Protein AF-A0A6M8UJW0-F1 (afdb_monomer)

pLDDT: mean 89.21, std 10.13, range [40.72, 97.75]

Secondary structure (DSSP, 8-state):
-PPPHHHHHHHHHHHHHHHHHHT--HHHHHHHHHHTT-SS---TTT----EE--EEEEEEEETTEEEEEEEEEE--EE-S--TTS-TT-GGGEEEEEEETTT--EEEEEHHHHHHHHHHHHHHHT--

Nearest PDB structures (foldseek):
  5xip-assembly1_A  TM=4.802E-01  e=4.061E+00  Eimeria tenella
  8je7-assembly1_B  TM=4.897E-01  e=4.899E+00  Anopheles culicifacies
  8je5-assembly1_A  TM=4.989E-01  e=5.551E+00  Anopheles culicifacies
  7y3s-assembly1_A  TM=4.590E-01  e=8.079E+00  Homo sapiens

Foldseek 3Di:
DDDDPVNVVVVVLVVVLVVLQLLAAPVLVLVVCVVVPCVFDADPPPRHRDKDFAKDKDFDDDVPDTPVDIGIGGDWDAAPPCPPDDPSDLQRTWTWIAHPPPRDIDTHRRVVSSVVVVVVVVVVVVD

Sequence (127 aa):
ME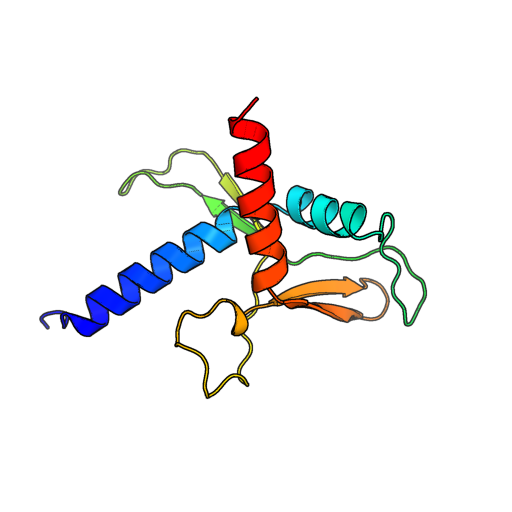ESEIDKRERELMEILWKKFKALSPELFARFLSQKGVPIVSCPICNHIDMAVPQVSEQVYEGNKATGKWITYVNPSKVSSFGFEPLHSLLHYNYRLICKNCGYENRFSAYPVLTWLENNDKENNAE

Solvent-accessible surface area (backbone atoms only — not comparable to full-atom values): 7559 Å² total; per-residue (Å²): 134,85,82,48,76,64,60,54,50,52,49,53,50,50,51,56,50,48,55,58,46,58,68,37,28,62,67,55,50,52,49,53,41,32,77,72,74,40,79,70,65,55,32,94,85,78,64,48,59,61,62,44,66,58,64,46,75,48,76,43,60,63,84,94,41,77,68,84,45,71,50,57,16,44,45,72,42,81,51,93,77,60,87,87,55,63,95,80,42,51,83,37,26,24,36,53,41,30,25,75,83,81,63,54,70,47,76,42,58,35,44,69,54,51,54,49,50,60,50,51,56,52,56,69,71,73,113

Radius of gyration: 17.09 Å; Cα contacts (8 Å, |Δi|>4): 163; chains: 1; bounding box: 48×42×34 Å

Structure (mmCIF, N/CA/C/O backbone):
data_AF-A0A6M8UJW0-F1
#
_entry.id   AF-A0A6M8UJW0-F1
#
loop_
_atom_site.group_PDB
_atom_site.id
_atom_site.type_symbol
_atom_site.label_atom_id
_atom_site.label_alt_id
_atom_site.label_comp_id
_atom_site.label_asym_id
_atom_site.label_entity_id
_atom_site.label_seq_id
_atom_site.pdbx_PDB_ins_code
_atom_site.Cartn_x
_atom_site.Cartn_y
_atom_site.Cartn_z
_atom_site.occupancy
_atom_site.B_iso_or_equiv
_atom_site.auth_seq_id
_atom_site.auth_comp_id
_atom_site.auth_asym_id
_atom_site.auth_atom_id
_atom_site.pdbx_PDB_model_num
ATOM 1 N N . MET A 1 1 ? 29.569 15.485 7.445 1.00 57.19 1 MET A N 1
ATOM 2 C CA . MET A 1 1 ? 29.342 14.901 6.110 1.00 57.19 1 MET A CA 1
ATOM 3 C C . MET A 1 1 ? 28.224 15.696 5.484 1.00 57.19 1 MET A C 1
ATOM 5 O O . MET A 1 1 ? 27.142 15.717 6.052 1.00 57.19 1 MET A O 1
ATOM 9 N N . GLU A 1 2 ? 28.535 16.433 4.428 1.00 73.62 2 GLU A N 1
ATOM 10 C CA . GLU A 1 2 ? 27.554 17.192 3.651 1.00 73.62 2 GLU A CA 1
ATOM 11 C C . GLU A 1 2 ? 26.763 16.188 2.798 1.00 73.62 2 GLU A C 1
ATOM 13 O O . GLU A 1 2 ? 27.364 15.297 2.196 1.00 73.62 2 GLU A O 1
ATOM 18 N N . GLU A 1 3 ? 25.432 16.247 2.844 1.00 76.19 3 GLU A N 1
ATOM 19 C CA . GLU A 1 3 ? 24.564 15.391 2.026 1.00 76.19 3 GLU A CA 1
ATOM 20 C C . GLU A 1 3 ? 24.722 15.793 0.557 1.00 76.19 3 GLU A C 1
ATOM 22 O O . GLU A 1 3 ? 24.717 16.985 0.245 1.00 76.19 3 GLU A O 1
ATOM 27 N N . SER A 1 4 ? 24.895 14.824 -0.348 1.00 89.94 4 SER A N 1
ATOM 28 C CA . SER A 1 4 ? 25.017 15.153 -1.767 1.00 89.94 4 SER A CA 1
ATOM 29 C C . SER A 1 4 ? 23.659 15.580 -2.338 1.00 89.94 4 SER A C 1
ATOM 31 O O . SER A 1 4 ? 22.606 15.119 -1.897 1.00 89.94 4 SER A O 1
ATOM 33 N N . GLU A 1 5 ? 23.659 16.430 -3.367 1.00 88.94 5 GLU A N 1
ATOM 34 C CA . GLU A 1 5 ? 22.422 16.825 -4.064 1.00 88.94 5 GLU A CA 1
ATOM 35 C C . GLU A 1 5 ? 21.656 15.616 -4.644 1.00 88.94 5 GLU A C 1
ATOM 37 O O . GLU A 1 5 ? 20.433 15.655 -4.778 1.00 88.94 5 GLU A O 1
ATOM 42 N N . ILE A 1 6 ? 22.362 14.520 -4.950 1.00 86.38 6 ILE A N 1
ATOM 43 C CA . ILE A 1 6 ? 21.764 13.261 -5.412 1.00 86.38 6 ILE A CA 1
ATOM 44 C C . ILE A 1 6 ? 20.987 12.595 -4.271 1.00 86.38 6 ILE A C 1
ATOM 46 O O . ILE A 1 6 ? 19.810 12.284 -4.450 1.00 86.38 6 ILE A O 1
ATOM 50 N N . ASP A 1 7 ? 21.600 12.453 -3.092 1.00 88.00 7 ASP A N 1
ATOM 51 C CA . ASP A 1 7 ? 20.960 11.832 -1.920 1.00 88.00 7 ASP A CA 1
ATOM 52 C C . ASP A 1 7 ? 19.699 12.603 -1.503 1.00 88.00 7 ASP A C 1
ATOM 54 O O . ASP A 1 7 ? 18.643 12.019 -1.234 1.00 88.00 7 ASP A O 1
ATOM 58 N N . LYS A 1 8 ? 19.783 13.938 -1.531 1.00 90.06 8 LYS A N 1
ATOM 59 C CA . LYS A 1 8 ? 18.647 14.818 -1.252 1.00 90.06 8 LYS A CA 1
ATOM 60 C C . LYS A 1 8 ? 17.510 14.593 -2.249 1.00 90.06 8 LYS A C 1
ATOM 62 O O . LYS A 1 8 ? 16.348 14.474 -1.852 1.00 90.0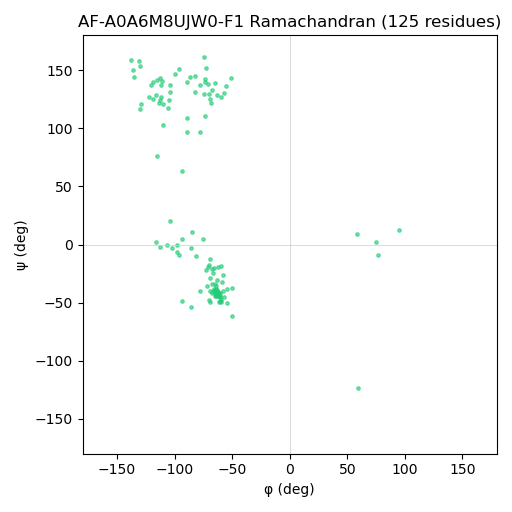6 8 LYS A O 1
ATOM 67 N N . ARG A 1 9 ? 17.831 14.486 -3.542 1.00 89.25 9 ARG A N 1
ATOM 68 C CA . ARG A 1 9 ? 16.835 14.247 -4.591 1.00 89.25 9 ARG A CA 1
ATOM 69 C C . ARG A 1 9 ? 16.162 12.880 -4.457 1.00 89.25 9 ARG A C 1
ATOM 71 O O . ARG A 1 9 ? 14.946 12.784 -4.629 1.00 89.25 9 ARG A O 1
ATOM 78 N N . GLU A 1 10 ? 16.920 11.831 -4.152 1.00 89.50 10 GLU A N 1
A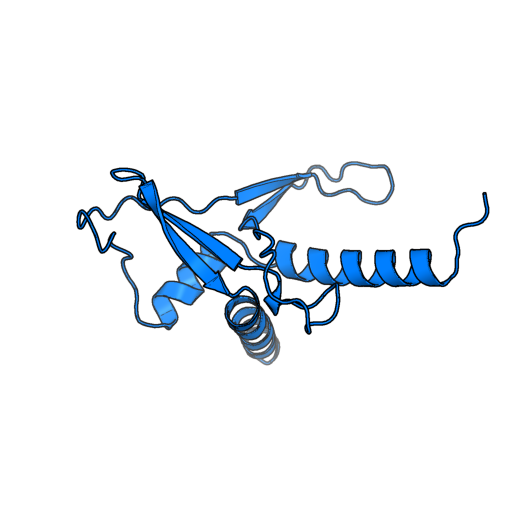TOM 79 C CA . GLU A 1 10 ? 16.375 10.486 -3.926 1.00 89.50 10 GLU A CA 1
ATOM 80 C C . GLU A 1 10 ? 15.433 10.456 -2.717 1.00 89.50 10 GLU A C 1
ATOM 82 O O . GLU A 1 10 ? 14.347 9.871 -2.783 1.00 89.50 10 GLU A O 1
ATOM 87 N N . ARG A 1 11 ? 15.793 11.156 -1.636 1.00 89.12 11 ARG A N 1
ATOM 88 C CA . ARG A 1 11 ? 14.941 11.308 -0.452 1.00 89.12 11 ARG A CA 1
ATOM 89 C C . ARG A 1 11 ? 13.611 11.979 -0.794 1.00 89.12 11 ARG A C 1
ATOM 91 O O . ARG A 1 11 ? 12.561 11.436 -0.452 1.00 89.12 11 ARG A O 1
ATOM 98 N N . GLU A 1 12 ? 13.638 13.100 -1.515 1.00 91.81 12 GLU A N 1
ATOM 99 C CA . GLU A 1 12 ? 12.425 13.801 -1.961 1.00 91.81 12 GLU A CA 1
ATOM 100 C C . GLU A 1 12 ? 11.511 12.894 -2.802 1.00 91.81 12 GLU A C 1
ATOM 102 O O . GLU A 1 12 ? 10.296 12.848 -2.591 1.00 91.81 12 GLU A O 1
ATOM 107 N N . LEU A 1 13 ? 12.085 12.138 -3.745 1.00 91.44 13 LEU A N 1
ATOM 108 C CA . LEU A 1 13 ? 11.330 11.200 -4.580 1.00 91.44 13 LEU A CA 1
ATOM 109 C C . LEU A 1 13 ? 10.712 10.072 -3.749 1.00 91.44 13 LEU A C 1
ATOM 111 O O . LEU A 1 13 ? 9.551 9.711 -3.965 1.00 91.44 13 LEU A O 1
ATOM 115 N N . MET A 1 14 ? 11.455 9.545 -2.776 1.00 90.69 14 MET A N 1
ATOM 116 C CA . MET A 1 14 ? 10.963 8.514 -1.869 1.00 90.69 14 MET A CA 1
ATOM 117 C C . MET A 1 14 ? 9.834 9.033 -0.968 1.00 90.69 14 MET A C 1
ATOM 119 O O . MET A 1 14 ? 8.856 8.320 -0.734 1.00 90.69 14 MET A O 1
ATOM 123 N N . GLU A 1 15 ? 9.920 10.275 -0.493 1.00 92.00 15 GLU A N 1
ATOM 124 C CA . GLU A 1 15 ? 8.855 10.916 0.283 1.00 92.00 15 GLU A CA 1
ATOM 125 C C . GLU A 1 15 ? 7.580 11.108 -0.545 1.00 92.00 15 GLU A C 1
ATOM 127 O O . GLU A 1 15 ? 6.483 10.810 -0.067 1.00 92.00 15 GLU A O 1
ATOM 132 N N . ILE A 1 16 ? 7.707 11.563 -1.797 1.00 93.25 16 ILE A N 1
ATOM 133 C CA . ILE A 1 16 ? 6.575 11.692 -2.727 1.00 93.25 16 ILE A CA 1
ATOM 134 C C . ILE A 1 16 ? 5.925 10.326 -2.967 1.00 93.25 16 ILE A C 1
ATOM 136 O O . ILE A 1 16 ? 4.700 10.203 -2.909 1.00 93.25 16 ILE A O 1
ATOM 140 N N . LEU A 1 17 ? 6.735 9.292 -3.194 1.00 93.56 17 LEU A N 1
ATOM 141 C CA . LEU A 1 17 ? 6.265 7.925 -3.387 1.00 93.56 17 LEU A CA 1
ATOM 142 C C . LEU A 1 17 ? 5.495 7.411 -2.158 1.00 93.56 17 LEU A C 1
ATOM 144 O O . LEU A 1 17 ? 4.380 6.905 -2.291 1.00 93.56 17 LEU A O 1
ATOM 148 N N . TRP A 1 18 ? 6.041 7.594 -0.954 1.00 93.19 18 TRP A N 1
ATOM 149 C CA . TRP A 1 18 ? 5.373 7.183 0.283 1.00 93.19 18 TRP A CA 1
ATOM 150 C C . TRP A 1 18 ? 4.086 7.954 0.561 1.00 93.19 18 TRP A C 1
ATOM 152 O O . TRP A 1 18 ? 3.134 7.361 1.068 1.00 93.19 18 TRP A O 1
ATOM 162 N N . LYS A 1 19 ? 4.010 9.240 0.199 1.00 93.81 19 LYS A N 1
ATOM 163 C CA . LYS A 1 19 ? 2.753 10.002 0.276 1.00 93.81 19 LYS A CA 1
ATOM 164 C C . LYS A 1 19 ? 1.653 9.349 -0.562 1.00 93.81 19 LYS A C 1
ATOM 166 O O . LYS A 1 19 ? 0.528 9.248 -0.081 1.00 93.81 19 LYS A O 1
ATOM 171 N N . LYS A 1 20 ? 1.977 8.836 -1.758 1.00 94.81 20 LYS A N 1
ATOM 172 C CA . LYS A 1 20 ? 1.011 8.095 -2.588 1.00 94.81 20 LYS A CA 1
ATOM 173 C C . LYS A 1 20 ? 0.548 6.803 -1.918 1.00 94.81 20 LYS A C 1
ATOM 175 O O . LYS A 1 20 ? -0.646 6.536 -1.883 1.00 94.81 20 LYS A O 1
ATOM 180 N N . PHE A 1 21 ? 1.462 6.023 -1.338 1.00 96.19 21 PHE A N 1
ATOM 181 C CA . PHE A 1 21 ? 1.087 4.790 -0.635 1.00 96.19 21 PHE A CA 1
ATOM 182 C C . PHE A 1 21 ? 0.176 5.043 0.569 1.00 96.19 21 PHE A C 1
ATOM 184 O O . PHE A 1 21 ? -0.796 4.315 0.756 1.00 96.19 21 PHE A O 1
ATOM 191 N N . LYS A 1 22 ? 0.453 6.098 1.343 1.00 95.81 22 LYS A N 1
ATOM 192 C CA . LYS A 1 22 ? -0.334 6.476 2.526 1.00 95.81 22 LYS A CA 1
ATOM 193 C C . LYS A 1 22 ? -1.764 6.916 2.203 1.00 95.81 22 LYS A C 1
ATOM 195 O O . LYS A 1 22 ? -2.608 6.881 3.091 1.00 95.81 22 LYS A O 1
ATOM 200 N N . ALA A 1 23 ? -2.043 7.306 0.958 1.00 95.25 23 ALA A N 1
ATOM 201 C CA . ALA A 1 23 ? -3.390 7.663 0.522 1.00 95.25 23 ALA A CA 1
ATOM 202 C C . ALA A 1 23 ? -4.318 6.441 0.378 1.00 95.25 23 ALA A C 1
ATOM 204 O O . ALA A 1 23 ? -5.536 6.587 0.431 1.00 95.25 23 ALA A O 1
ATOM 205 N N . LEU A 1 24 ? -3.770 5.230 0.215 1.00 97.19 24 LEU A N 1
ATOM 206 C CA . LEU A 1 24 ? -4.570 4.024 0.018 1.00 97.19 24 LEU A CA 1
ATOM 207 C C . LEU A 1 24 ? -4.926 3.355 1.354 1.00 97.19 24 LEU A C 1
ATOM 209 O O . LEU A 1 24 ? -4.155 2.552 1.887 1.00 97.19 24 LEU A O 1
ATOM 213 N N . SER A 1 25 ? -6.125 3.633 1.865 1.00 96.25 25 SER A N 1
ATOM 214 C CA . SER A 1 25 ? -6.682 2.923 3.021 1.00 96.25 25 SER A CA 1
ATOM 215 C C . SER A 1 25 ? -7.155 1.499 2.659 1.00 96.25 25 SER A C 1
ATOM 217 O O . SER A 1 25 ? -7.400 1.208 1.480 1.00 96.25 25 SER A O 1
ATOM 219 N N . PRO A 1 26 ? -7.324 0.594 3.644 1.00 95.00 26 PRO A N 1
ATOM 220 C CA . PRO A 1 26 ? -7.917 -0.725 3.412 1.00 95.00 26 PRO A CA 1
ATOM 221 C C . PRO A 1 26 ? -9.299 -0.668 2.740 1.00 95.00 26 PRO A C 1
ATOM 223 O O . PRO A 1 26 ? -9.592 -1.472 1.855 1.00 95.00 26 PRO A O 1
ATOM 226 N N . GLU A 1 27 ? -10.130 0.310 3.104 1.00 94.00 27 GLU A N 1
ATOM 227 C CA . GLU A 1 27 ? -11.472 0.511 2.547 1.00 94.00 27 GLU A CA 1
ATOM 228 C C . GLU A 1 27 ? -11.409 0.935 1.076 1.00 94.00 27 GLU A C 1
ATOM 230 O O . GLU A 1 27 ? -12.160 0.420 0.245 1.00 94.00 27 GLU A O 1
ATOM 235 N N . LEU A 1 28 ? -10.482 1.834 0.731 1.00 95.62 28 LEU A N 1
ATOM 236 C CA . LEU A 1 28 ? -10.250 2.245 -0.654 1.00 95.62 28 LEU A CA 1
ATOM 237 C C . LEU A 1 28 ? -9.732 1.082 -1.500 1.00 95.62 28 LEU A C 1
ATOM 239 O O . LEU A 1 28 ? -10.167 0.905 -2.639 1.00 95.62 28 LEU A O 1
ATOM 243 N N . PHE A 1 29 ? -8.863 0.242 -0.939 1.00 95.31 29 PHE A N 1
ATOM 244 C CA . PHE A 1 29 ? -8.399 -0.956 -1.627 1.00 95.31 29 PHE A CA 1
ATOM 245 C C . PHE A 1 29 ? -9.524 -1.982 -1.833 1.00 95.31 29 PHE A C 1
ATOM 247 O O . PHE A 1 29 ? -9.654 -2.540 -2.922 1.00 95.31 29 PHE A O 1
ATOM 254 N N . ALA A 1 30 ? -10.404 -2.178 -0.848 1.00 92.25 30 ALA A N 1
ATOM 255 C CA . ALA A 1 30 ? -11.599 -3.006 -1.015 1.00 92.25 30 ALA A CA 1
ATOM 256 C C . ALA A 1 30 ? -12.548 -2.442 -2.093 1.00 92.25 30 ALA A C 1
ATOM 258 O O . ALA A 1 30 ? -13.060 -3.195 -2.928 1.00 92.25 30 ALA A O 1
ATOM 259 N N . ARG A 1 31 ? -12.735 -1.114 -2.136 1.00 93.50 31 ARG A N 1
ATOM 260 C CA . ARG A 1 31 ? -13.527 -0.435 -3.176 1.00 93.50 31 ARG A CA 1
ATOM 261 C C . ARG A 1 31 ? -12.933 -0.642 -4.569 1.00 93.50 31 ARG A C 1
ATOM 263 O O . ARG A 1 31 ? -13.691 -0.931 -5.495 1.00 93.50 31 ARG A O 1
ATOM 270 N N . PHE A 1 32 ? -11.610 -0.551 -4.712 1.00 94.25 32 PHE A N 1
ATOM 271 C CA . PHE A 1 32 ? -10.916 -0.860 -5.964 1.00 94.25 32 PHE A CA 1
ATOM 272 C C . PHE A 1 32 ? -11.259 -2.272 -6.460 1.00 94.25 32 PHE A C 1
ATOM 274 O O . PHE A 1 32 ? -11.667 -2.438 -7.610 1.00 94.25 32 PHE A O 1
ATOM 281 N N . LEU A 1 33 ? -11.149 -3.282 -5.589 1.00 92.38 33 LEU A N 1
ATOM 282 C CA . LEU A 1 33 ? -11.432 -4.680 -5.941 1.00 92.38 33 LEU A CA 1
ATOM 283 C C . LEU A 1 33 ? -12.895 -4.877 -6.363 1.00 92.38 33 LEU A C 1
ATOM 285 O O . LEU A 1 33 ? -13.165 -5.491 -7.397 1.00 92.38 33 LEU A O 1
ATOM 289 N N . SER A 1 34 ? -13.824 -4.279 -5.615 1.00 90.75 34 SER A N 1
ATOM 290 C CA . SER A 1 34 ? -15.256 -4.335 -5.912 1.00 90.75 34 SER A CA 1
ATOM 291 C C . SER A 1 34 ? -15.588 -3.720 -7.279 1.00 90.75 34 SER A C 1
ATOM 293 O O . SER A 1 34 ? -16.218 -4.370 -8.115 1.00 90.75 34 SER A O 1
ATOM 295 N N . GLN A 1 35 ? -15.082 -2.515 -7.573 1.00 90.75 35 GLN A N 1
ATOM 296 C CA . GLN A 1 35 ? -15.317 -1.838 -8.857 1.00 90.75 35 GLN A CA 1
ATOM 297 C C . GLN A 1 35 ? -14.666 -2.545 -10.055 1.00 90.75 35 GLN A C 1
ATOM 299 O O . GLN A 1 35 ? -15.122 -2.385 -11.186 1.00 90.75 35 GLN A O 1
ATOM 304 N N . LYS A 1 36 ? -13.610 -3.336 -9.833 1.00 86.50 36 LYS A N 1
ATOM 305 C CA . LYS A 1 36 ? -12.984 -4.172 -10.871 1.00 86.50 36 LYS A CA 1
ATOM 306 C C . LYS A 1 36 ? -13.662 -5.534 -11.052 1.00 86.50 36 LYS A C 1
ATOM 308 O O . LYS A 1 36 ? -13.146 -6.366 -11.792 1.00 86.50 36 LYS A O 1
ATOM 313 N N . GLY A 1 37 ? -14.831 -5.738 -10.441 1.00 82.19 37 GLY A N 1
ATOM 314 C CA . GLY A 1 37 ? -15.676 -6.912 -10.655 1.00 82.19 37 GLY A CA 1
ATOM 315 C C . GLY A 1 37 ? -15.468 -8.036 -9.643 1.00 82.19 37 GLY A C 1
ATOM 316 O O . GLY A 1 37 ? -15.976 -9.133 -9.862 1.00 82.19 37 GLY A O 1
ATOM 317 N N . VAL A 1 38 ? -14.757 -7.787 -8.537 1.00 80.38 38 VAL A N 1
ATOM 318 C CA . VAL A 1 38 ? -14.545 -8.767 -7.460 1.00 80.38 38 VAL A CA 1
ATOM 319 C C . VAL A 1 38 ? -15.211 -8.265 -6.169 1.00 80.38 38 VAL A C 1
ATOM 321 O O . VAL A 1 38 ? -14.528 -7.763 -5.276 1.00 80.38 38 VAL A O 1
ATOM 324 N N . PRO A 1 39 ? -16.551 -8.359 -6.049 1.00 71.06 39 PRO A N 1
ATOM 325 C CA . PRO A 1 39 ? -17.279 -7.853 -4.881 1.00 71.06 39 PRO A CA 1
ATOM 326 C C . PRO A 1 39 ? -17.004 -8.670 -3.611 1.00 71.06 39 PRO A C 1
ATOM 328 O O . PRO A 1 39 ? -17.052 -8.132 -2.508 1.00 71.06 39 PRO A O 1
ATOM 331 N N . ILE A 1 40 ? -16.698 -9.962 -3.762 1.00 79.12 40 ILE A N 1
ATOM 332 C CA . ILE A 1 40 ? -16.249 -10.852 -2.689 1.00 79.12 40 ILE A CA 1
ATOM 333 C C . ILE A 1 40 ? -14.979 -11.526 -3.182 1.00 79.12 40 ILE A C 1
ATOM 335 O O . ILE A 1 40 ? -14.997 -12.212 -4.205 1.00 79.12 40 ILE A O 1
ATOM 339 N N . VAL A 1 41 ? -13.878 -11.345 -2.457 1.00 83.75 41 VAL A N 1
ATOM 340 C CA . VAL A 1 41 ? -12.629 -12.019 -2.798 1.00 83.75 41 VAL A CA 1
ATOM 341 C C . VAL A 1 41 ? -12.582 -13.367 -2.091 1.00 83.75 41 VAL A C 1
ATOM 343 O O . VAL A 1 41 ? -12.423 -13.426 -0.874 1.00 83.75 41 VAL A O 1
ATOM 346 N N . SER A 1 42 ? -12.713 -14.454 -2.848 1.00 90.81 42 SER A N 1
ATOM 347 C CA . SER A 1 42 ? -12.449 -15.806 -2.359 1.00 90.81 42 SER A CA 1
ATOM 348 C C . SER A 1 42 ? -11.034 -16.251 -2.724 1.00 90.81 42 SER A C 1
ATOM 350 O O . SER A 1 42 ? -10.443 -15.832 -3.722 1.00 90.81 42 SER A O 1
ATOM 352 N N . CYS A 1 43 ? -10.461 -17.118 -1.895 1.00 92.81 43 CYS A N 1
ATOM 353 C CA . CYS A 1 43 ? -9.191 -17.755 -2.190 1.00 92.81 43 CYS A CA 1
ATOM 354 C C . CYS A 1 43 ? -9.358 -18.751 -3.352 1.00 92.81 43 CYS A C 1
ATOM 356 O O . CYS A 1 43 ? -10.130 -19.697 -3.210 1.00 92.81 43 CYS A O 1
ATOM 358 N N . PRO A 1 44 ? -8.585 -18.652 -4.447 1.00 92.06 44 PRO A N 1
ATOM 359 C CA . PRO A 1 44 ? -8.706 -19.580 -5.574 1.00 92.06 44 PRO A CA 1
ATOM 360 C C . PRO A 1 44 ? -8.226 -21.006 -5.254 1.00 92.06 44 PRO A C 1
ATOM 362 O O . PRO A 1 44 ? -8.478 -21.917 -6.032 1.00 92.06 44 PRO A O 1
ATOM 365 N N . ILE A 1 45 ? -7.530 -21.212 -4.127 1.00 95.94 45 ILE A N 1
ATOM 366 C CA . ILE A 1 45 ? -6.977 -22.516 -3.729 1.00 95.94 45 ILE A CA 1
ATOM 367 C C . ILE A 1 45 ? -7.927 -23.291 -2.812 1.00 95.94 45 ILE A C 1
ATOM 369 O O . ILE A 1 45 ? -8.169 -24.471 -3.033 1.00 95.94 45 ILE A O 1
ATOM 373 N N . CYS A 1 46 ? -8.456 -22.647 -1.768 1.00 95.88 46 CYS A N 1
ATOM 374 C CA . CYS A 1 46 ? -9.303 -23.307 -0.762 1.00 95.88 46 CYS A CA 1
ATOM 375 C C . CYS A 1 46 ? -10.745 -22.781 -0.722 1.00 95.88 46 CYS A C 1
ATOM 377 O O . CYS A 1 46 ? -11.522 -23.190 0.136 1.00 95.88 46 CYS A O 1
ATOM 379 N N . ASN A 1 47 ? -11.088 -21.845 -1.612 1.00 93.19 47 ASN A N 1
ATOM 380 C CA . ASN A 1 47 ? -12.392 -21.188 -1.726 1.00 93.19 47 ASN A CA 1
ATOM 381 C C . ASN A 1 47 ? -12.868 -20.434 -0.469 1.00 93.19 47 ASN A C 1
ATOM 383 O O . ASN A 1 47 ? -14.008 -19.980 -0.403 1.00 93.19 47 ASN A O 1
ATOM 387 N N . HIS A 1 48 ? -11.999 -20.272 0.532 1.00 94.19 48 HIS A N 1
ATOM 388 C CA . HIS A 1 48 ? -12.313 -19.521 1.738 1.00 94.19 48 HIS A CA 1
ATOM 389 C C . HIS A 1 48 ? -12.332 -18.015 1.457 1.00 94.19 48 HIS A C 1
ATOM 391 O O . HIS A 1 48 ? -11.507 -17.518 0.691 1.00 94.19 48 HIS A O 1
ATOM 397 N N . ILE A 1 49 ? -13.261 -17.294 2.083 1.00 92.00 49 ILE A N 1
ATOM 398 C CA . ILE A 1 49 ? -13.473 -15.853 1.860 1.00 92.00 49 ILE A CA 1
ATOM 399 C C . ILE A 1 49 ? -12.761 -14.966 2.887 1.00 92.00 49 ILE A C 1
ATOM 401 O O . ILE A 1 49 ? -12.730 -13.750 2.727 1.00 92.00 49 ILE A O 1
ATOM 405 N N . ASP A 1 50 ? -12.191 -15.551 3.946 1.00 93.12 50 ASP A N 1
ATOM 406 C CA . ASP A 1 50 ? -11.441 -14.785 4.942 1.00 93.12 50 ASP A CA 1
ATOM 407 C C . ASP A 1 50 ? -10.041 -14.445 4.410 1.00 93.12 50 ASP A C 1
ATOM 409 O O . ASP A 1 50 ? -9.099 -15.252 4.442 1.00 93.12 50 ASP A O 1
ATOM 413 N N . MET A 1 51 ? -9.940 -13.230 3.876 1.00 92.94 51 MET A N 1
ATOM 414 C CA . MET A 1 51 ? -8.735 -12.666 3.287 1.00 92.94 51 MET A CA 1
ATOM 415 C C . MET A 1 51 ? -8.221 -11.512 4.158 1.00 92.94 51 MET A C 1
ATOM 417 O O . MET A 1 51 ? -8.981 -10.668 4.625 1.00 92.94 51 MET A O 1
ATOM 421 N N . ALA A 1 52 ? -6.911 -11.461 4.370 1.00 94.25 52 ALA A N 1
ATOM 422 C CA . ALA A 1 52 ? -6.220 -10.408 5.098 1.00 94.25 52 ALA A CA 1
ATOM 423 C C . ALA A 1 52 ? -5.489 -9.468 4.137 1.00 94.25 52 ALA A C 1
ATOM 425 O O . ALA A 1 52 ? -4.788 -9.913 3.227 1.00 94.25 52 ALA A O 1
ATOM 426 N N . VAL A 1 53 ? -5.590 -8.169 4.402 1.00 95.56 53 VAL A N 1
ATOM 427 C CA . VAL A 1 53 ? -4.781 -7.130 3.761 1.00 95.56 53 VAL A CA 1
ATOM 428 C C . VAL A 1 53 ? -3.744 -6.658 4.782 1.00 95.56 53 VAL A C 1
ATOM 430 O O . VAL A 1 53 ? -4.131 -6.152 5.836 1.00 95.56 53 VAL A O 1
ATOM 433 N N . PRO A 1 54 ? -2.432 -6.822 4.531 1.00 96.69 54 PRO A N 1
ATOM 434 C CA . PRO A 1 54 ? -1.412 -6.236 5.389 1.00 96.69 54 PRO A CA 1
ATOM 435 C C . PRO A 1 54 ? -1.557 -4.714 5.425 1.00 96.69 54 PRO A C 1
ATOM 437 O O . PRO A 1 54 ? -1.558 -4.062 4.381 1.00 96.69 54 PRO A O 1
ATOM 440 N N . GLN A 1 55 ? -1.647 -4.148 6.623 1.00 96.44 55 GLN A N 1
ATOM 441 C CA . GLN A 1 55 ? -1.836 -2.716 6.842 1.00 96.44 55 GLN A CA 1
ATOM 442 C C . GLN A 1 55 ? -0.819 -2.183 7.851 1.00 96.44 55 GLN A C 1
ATOM 444 O O . GLN A 1 55 ? -0.324 -2.931 8.697 1.00 96.44 55 GLN A O 1
ATOM 449 N N . VAL A 1 56 ? -0.503 -0.896 7.746 1.00 96.69 56 VAL A N 1
ATOM 450 C CA . VAL A 1 56 ? 0.355 -0.163 8.683 1.00 96.69 56 VAL A CA 1
ATOM 451 C C . VAL A 1 56 ? -0.456 0.983 9.260 1.00 96.69 56 VAL A C 1
ATOM 453 O O . VAL A 1 56 ? -1.159 1.668 8.519 1.00 96.69 56 VAL A O 1
ATOM 456 N N . SER A 1 57 ? -0.334 1.194 10.569 1.00 96.00 57 SER A N 1
ATOM 457 C CA . SER A 1 57 ? -0.886 2.360 11.253 1.00 96.00 57 SER A CA 1
ATOM 458 C C . SER A 1 57 ? 0.251 3.186 11.840 1.00 96.00 57 SER A C 1
ATOM 460 O O . SER A 1 57 ? 1.100 2.654 12.554 1.00 96.00 57 SER A O 1
ATOM 462 N N . GLU A 1 58 ? 0.264 4.483 11.557 1.00 94.44 58 GLU A N 1
ATOM 463 C CA . GLU A 1 58 ? 1.276 5.409 12.069 1.00 94.44 58 GLU A CA 1
ATOM 464 C C . GLU A 1 58 ? 0.640 6.712 12.562 1.00 94.44 58 GLU A C 1
ATOM 466 O O . GLU A 1 58 ? -0.412 7.146 12.079 1.00 94.44 58 GLU A O 1
ATOM 471 N N . GLN A 1 59 ? 1.280 7.326 13.556 1.00 94.25 59 GLN A N 1
ATOM 472 C CA . GLN A 1 59 ? 0.854 8.605 14.104 1.00 94.25 59 GLN A CA 1
ATOM 473 C C . GLN A 1 59 ? 1.281 9.743 13.170 1.00 94.25 59 GLN A C 1
ATOM 475 O O . GLN A 1 59 ? 2.406 9.767 12.675 1.00 94.25 59 GLN A O 1
ATOM 480 N N . VAL A 1 60 ? 0.387 10.704 12.946 1.00 91.81 60 VAL A N 1
ATOM 481 C CA . VAL A 1 60 ? 0.679 11.891 12.138 1.00 91.81 60 VAL A CA 1
ATOM 482 C C . VAL A 1 60 ? 1.396 12.929 12.998 1.00 91.81 60 VAL A C 1
ATOM 484 O O . VAL A 1 60 ? 0.925 13.272 14.089 1.00 91.81 60 VAL A O 1
ATOM 487 N N . TYR A 1 61 ? 2.500 13.462 12.479 1.00 90.38 61 TYR A N 1
ATOM 488 C CA . TYR A 1 61 ? 3.311 14.490 13.126 1.00 90.38 61 TYR A CA 1
ATOM 489 C C . TYR A 1 61 ? 3.299 15.794 12.324 1.00 90.38 61 TYR A C 1
ATOM 491 O O . TYR A 1 61 ? 3.374 15.780 11.097 1.00 90.38 61 TYR A O 1
ATOM 499 N N . GLU A 1 62 ? 3.253 16.919 13.033 1.00 88.31 62 GLU A N 1
ATOM 500 C CA . GLU A 1 62 ? 3.521 18.256 12.499 1.00 88.31 62 GLU A CA 1
ATOM 501 C C . GLU A 1 62 ? 4.846 18.742 13.097 1.00 88.31 62 GLU A C 1
ATOM 503 O O . GLU A 1 62 ? 4.936 19.084 14.282 1.00 88.31 62 GLU A O 1
ATOM 508 N N . GLY A 1 63 ? 5.916 18.681 12.300 1.00 87.56 63 GLY A N 1
ATOM 509 C CA . GLY A 1 63 ? 7.279 18.802 12.820 1.00 87.56 63 GLY A CA 1
ATOM 510 C C . GLY A 1 63 ? 7.565 17.697 13.841 1.00 87.56 63 GLY A C 1
ATOM 511 O O . GLY A 1 63 ? 7.386 16.520 13.550 1.00 87.56 63 GLY A O 1
ATOM 512 N N . ASN A 1 64 ? 7.957 18.076 15.059 1.00 90.81 64 ASN A N 1
ATOM 513 C CA . ASN A 1 64 ? 8.252 17.128 16.143 1.00 90.81 64 ASN A CA 1
ATOM 514 C C . ASN A 1 64 ? 7.052 16.842 17.064 1.00 90.81 64 ASN A C 1
ATOM 516 O O . ASN A 1 64 ? 7.205 16.162 18.079 1.00 90.81 64 ASN A O 1
ATOM 520 N N . LYS A 1 65 ? 5.863 17.379 16.763 1.00 92.81 65 LYS A N 1
ATOM 521 C CA . LYS A 1 65 ? 4.688 17.246 17.629 1.00 92.81 65 LYS A CA 1
ATOM 522 C C . LYS A 1 65 ? 3.700 16.237 17.054 1.00 92.81 65 LYS A C 1
ATOM 524 O O . LYS A 1 65 ? 3.227 16.386 15.931 1.00 92.81 65 LYS A O 1
ATOM 529 N N . ALA A 1 66 ? 3.355 15.235 17.858 1.00 91.94 66 ALA A N 1
ATOM 530 C CA . ALA A 1 66 ? 2.271 14.315 17.547 1.00 91.94 66 ALA A CA 1
ATOM 531 C C . ALA A 1 66 ? 0.935 15.070 17.485 1.00 91.94 66 ALA A C 1
ATOM 533 O O . ALA A 1 66 ? 0.567 15.778 18.424 1.00 91.94 66 ALA A O 1
ATOM 534 N N . THR A 1 67 ? 0.188 14.886 16.400 1.00 93.69 67 THR A N 1
ATOM 535 C CA . THR A 1 67 ? -1.131 15.518 16.214 1.00 93.69 67 THR A CA 1
ATOM 536 C C . THR A 1 67 ? -2.257 14.775 16.941 1.00 93.69 67 THR A C 1
ATOM 538 O O . THR A 1 67 ? -3.387 15.253 16.988 1.00 93.69 67 THR A O 1
ATOM 541 N N . GLY A 1 68 ? -1.979 13.575 17.464 1.00 92.56 68 GLY A N 1
ATOM 542 C CA . GLY A 1 68 ? -2.986 12.657 18.006 1.00 92.56 68 GLY A CA 1
ATOM 543 C C . GLY A 1 68 ? -3.791 11.908 16.937 1.00 92.56 68 GLY A C 1
ATOM 544 O O . GLY A 1 68 ? -4.499 10.960 17.269 1.00 92.56 68 GLY A O 1
ATOM 545 N N . LYS A 1 69 ? -3.654 12.275 15.656 1.00 93.75 69 LYS A N 1
ATOM 546 C CA . LYS A 1 69 ? -4.275 11.569 14.532 1.00 93.75 69 LYS A CA 1
ATOM 547 C C . LYS A 1 69 ? -3.434 10.360 14.133 1.00 93.75 69 LYS A C 1
ATOM 549 O O . LYS A 1 69 ? -2.205 10.407 14.171 1.00 93.75 69 LYS A O 1
ATOM 554 N N . TRP A 1 70 ? -4.116 9.305 13.709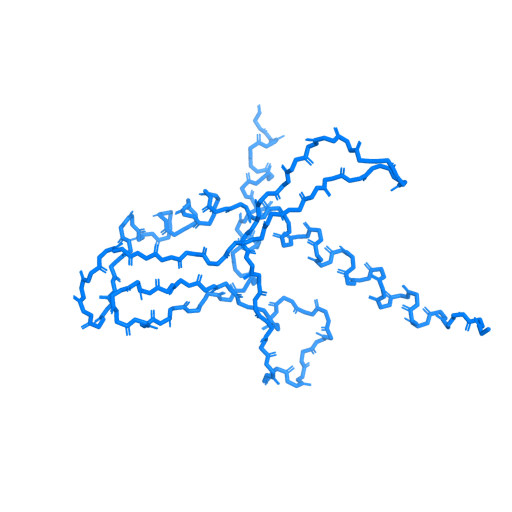 1.00 94.62 70 TRP A N 1
ATOM 555 C CA . TRP A 1 70 ? -3.514 8.094 13.164 1.00 94.62 70 TRP A CA 1
ATOM 556 C C . TRP A 1 70 ? -3.987 7.904 11.732 1.00 94.62 70 TRP A C 1
ATOM 558 O O . TRP A 1 70 ? -5.163 8.121 11.438 1.00 94.62 70 TRP A O 1
ATOM 568 N N . ILE A 1 71 ? -3.080 7.487 10.858 1.00 94.75 71 ILE A N 1
ATOM 569 C CA . ILE A 1 71 ? -3.417 7.048 9.505 1.00 94.75 71 ILE A CA 1
ATOM 570 C C . ILE A 1 71 ? -3.180 5.550 9.405 1.00 94.75 71 ILE A C 1
ATOM 572 O O . ILE A 1 71 ? -2.209 5.039 9.959 1.00 94.75 71 ILE A O 1
ATOM 576 N N . THR A 1 72 ? -4.076 4.854 8.710 1.00 96.94 72 THR A N 1
ATOM 577 C CA . THR A 1 72 ? -3.931 3.432 8.394 1.00 96.94 72 THR A CA 1
ATOM 578 C C . THR A 1 72 ? -3.985 3.262 6.887 1.00 96.94 72 THR A C 1
ATOM 580 O O . THR A 1 72 ? -4.919 3.739 6.246 1.00 96.94 72 THR A O 1
ATOM 583 N N . TYR A 1 73 ? -2.983 2.595 6.329 1.00 97.31 73 TYR A N 1
ATOM 584 C CA . TYR A 1 73 ? -2.858 2.376 4.892 1.00 97.31 73 TYR A CA 1
ATOM 585 C C . TYR A 1 73 ? -2.414 0.948 4.589 1.00 97.31 73 TYR A C 1
ATOM 587 O O . TYR A 1 73 ? -1.844 0.252 5.437 1.00 97.31 73 TYR A O 1
ATOM 595 N N . VAL A 1 74 ? -2.687 0.499 3.366 1.00 97.75 74 VAL A N 1
ATOM 596 C CA . VAL A 1 74 ? -2.276 -0.826 2.896 1.00 97.75 74 VAL A CA 1
ATOM 597 C C . VAL A 1 74 ? -0.760 -0.859 2.722 1.00 97.75 74 VAL A C 1
ATOM 599 O O . VAL A 1 74 ? -0.188 -0.002 2.053 1.00 97.75 74 VAL A O 1
ATOM 602 N N . ASN A 1 75 ? -0.104 -1.867 3.296 1.00 97.06 75 ASN A N 1
ATOM 603 C CA . ASN A 1 75 ? 1.349 -1.994 3.289 1.00 97.06 75 ASN A CA 1
ATOM 604 C C . ASN A 1 75 ? 1.872 -2.411 1.894 1.00 97.06 75 ASN A C 1
ATOM 606 O O . ASN A 1 75 ? 1.659 -3.566 1.493 1.00 97.06 75 ASN A O 1
ATOM 610 N N . PRO A 1 76 ? 2.570 -1.530 1.149 1.00 96.44 76 PRO A N 1
ATOM 611 C CA . PRO A 1 76 ? 3.169 -1.895 -0.128 1.00 96.44 76 PRO A CA 1
ATOM 612 C C . PRO A 1 76 ? 4.402 -2.781 0.094 1.00 96.44 76 PRO A C 1
ATOM 614 O O . PRO A 1 76 ? 5.216 -2.557 0.985 1.00 96.44 76 PRO A O 1
ATOM 617 N N . SER A 1 77 ? 4.576 -3.797 -0.742 1.00 94.44 77 SER A N 1
ATOM 618 C CA . SER A 1 77 ? 5.713 -4.719 -0.687 1.00 94.44 77 SER A CA 1
ATOM 619 C C . SER A 1 77 ? 6.608 -4.527 -1.903 1.00 94.44 77 SER A C 1
ATOM 621 O O . SER A 1 77 ? 6.128 -4.556 -3.037 1.00 94.44 77 SER A O 1
ATOM 623 N N . LYS A 1 78 ? 7.909 -4.321 -1.663 1.00 91.56 78 LYS A N 1
ATOM 624 C CA . LYS A 1 78 ? 8.895 -4.106 -2.726 1.00 91.56 78 LYS A CA 1
ATOM 625 C C . LYS A 1 78 ? 9.156 -5.404 -3.498 1.00 91.56 78 LYS A C 1
ATOM 627 O O . LYS A 1 78 ? 9.298 -6.471 -2.905 1.00 91.56 78 LYS A O 1
ATOM 632 N N . VAL A 1 79 ? 9.245 -5.301 -4.818 1.00 86.88 79 VAL A N 1
ATOM 633 C CA . VAL A 1 79 ? 9.568 -6.382 -5.752 1.00 86.88 79 VAL A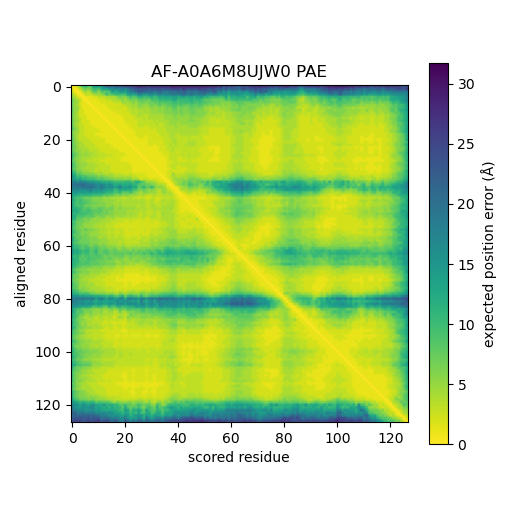 CA 1
ATOM 634 C C . VAL A 1 79 ? 11.013 -6.204 -6.211 1.00 86.88 79 VAL A C 1
ATOM 636 O O . VAL A 1 79 ? 11.416 -5.108 -6.584 1.00 86.88 79 VAL A O 1
ATOM 639 N N . SER A 1 80 ? 11.810 -7.271 -6.173 1.00 73.62 80 SER A N 1
ATOM 640 C CA . SER A 1 80 ? 13.253 -7.223 -6.453 1.00 73.62 80 SER A CA 1
ATOM 641 C C . SER A 1 80 ? 13.626 -7.334 -7.938 1.00 73.62 80 SER A C 1
ATOM 643 O O . SER A 1 80 ? 14.807 -7.267 -8.264 1.00 73.62 80 SER A O 1
ATOM 645 N N . SER A 1 81 ? 12.662 -7.529 -8.844 1.00 66.44 81 SER A N 1
ATOM 646 C CA . SER A 1 81 ? 12.927 -8.058 -10.192 1.00 66.44 81 SER A CA 1
ATOM 647 C C . SER A 1 81 ? 12.838 -7.062 -11.355 1.00 66.44 81 SER A C 1
ATOM 649 O O . SER A 1 81 ? 13.078 -7.463 -12.491 1.00 66.44 81 SER A O 1
ATOM 651 N N . PHE A 1 82 ? 12.520 -5.783 -11.134 1.00 64.94 82 PHE A N 1
ATOM 652 C CA . PHE A 1 82 ? 12.398 -4.803 -12.226 1.00 64.94 82 PHE A CA 1
ATOM 653 C C . PHE A 1 82 ? 13.703 -4.029 -12.463 1.00 64.94 82 PHE A C 1
ATOM 655 O O . PHE A 1 82 ? 13.765 -2.819 -12.293 1.00 64.94 82 PHE A O 1
ATOM 662 N N . GLY A 1 83 ? 14.775 -4.721 -12.857 1.00 64.94 83 GLY A N 1
ATOM 663 C CA . GLY A 1 83 ? 16.116 -4.121 -12.976 1.00 64.94 83 GLY A CA 1
ATOM 664 C C . GLY A 1 83 ? 16.245 -2.939 -13.954 1.00 64.94 83 GLY A C 1
ATOM 665 O O . GLY A 1 83 ? 17.195 -2.173 -13.841 1.00 64.94 83 GLY A O 1
ATOM 666 N N . PHE A 1 84 ? 15.300 -2.772 -14.886 1.00 75.94 84 PHE A N 1
ATOM 667 C CA . PHE A 1 84 ? 15.291 -1.678 -15.869 1.00 75.94 84 PHE A CA 1
ATOM 668 C C . PHE A 1 84 ? 14.389 -0.496 -15.480 1.00 75.94 84 PHE A C 1
ATOM 670 O O . PHE A 1 84 ? 14.390 0.522 -16.166 1.00 75.94 84 PHE A O 1
ATOM 677 N N . GLU A 1 85 ? 13.619 -0.614 -14.396 1.00 82.44 85 GLU A N 1
ATOM 678 C CA . GLU A 1 85 ? 12.690 0.430 -13.964 1.00 82.44 85 GLU A CA 1
ATOM 679 C C . GLU A 1 85 ? 13.376 1.465 -13.061 1.00 82.44 85 GLU A C 1
ATOM 681 O O . GLU A 1 85 ? 14.192 1.086 -12.212 1.00 82.44 85 GLU A O 1
ATOM 686 N N . PRO A 1 86 ? 13.008 2.761 -13.148 1.00 83.12 86 PRO A N 1
ATOM 687 C CA . PRO A 1 86 ? 13.533 3.795 -12.257 1.00 83.12 86 PRO A CA 1
ATOM 688 C C . PRO A 1 86 ? 13.408 3.408 -10.776 1.00 83.12 86 PRO A C 1
ATOM 690 O O . PRO A 1 86 ? 12.401 2.827 -10.375 1.00 83.12 86 PRO A O 1
ATOM 693 N N . LEU A 1 87 ? 14.391 3.772 -9.944 1.00 81.25 87 LEU A N 1
ATOM 694 C CA . LEU A 1 87 ? 14.507 3.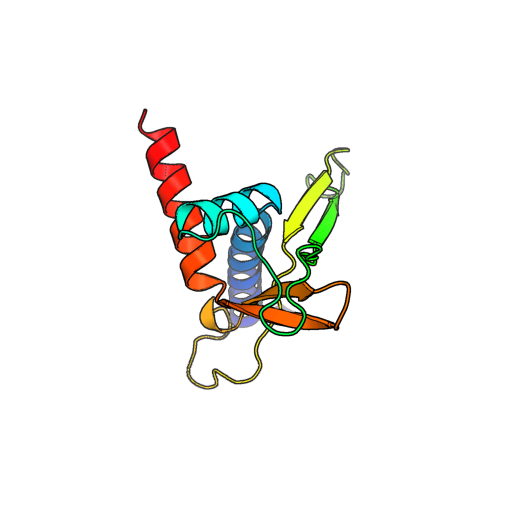345 -8.535 1.00 81.25 87 LEU A CA 1
ATOM 695 C C . LEU A 1 87 ? 13.224 3.538 -7.699 1.00 81.25 87 LEU A C 1
ATOM 697 O O . LEU A 1 87 ? 12.888 2.699 -6.863 1.00 81.25 87 LEU A O 1
ATOM 701 N N . HIS A 1 88 ? 12.492 4.627 -7.947 1.00 84.50 88 HIS A N 1
ATOM 702 C CA . HIS A 1 88 ? 11.253 4.985 -7.244 1.00 84.50 88 HIS A CA 1
ATOM 703 C C . HIS A 1 88 ? 9.984 4.722 -8.077 1.00 84.50 88 HIS A C 1
ATOM 705 O O . HIS A 1 88 ? 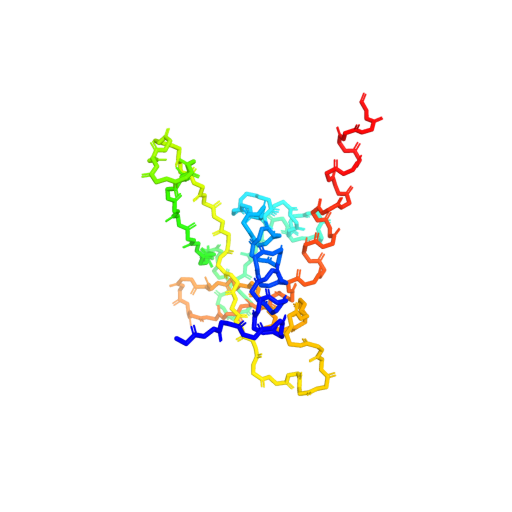8.930 5.299 -7.812 1.00 84.50 88 HIS A O 1
ATOM 711 N N . SER A 1 89 ? 10.069 3.862 -9.097 1.00 87.50 89 SER A N 1
ATOM 712 C CA . SER A 1 89 ? 8.921 3.451 -9.910 1.00 87.50 89 SER A CA 1
ATOM 713 C C . SER A 1 89 ? 7.905 2.663 -9.081 1.00 87.50 89 SER A C 1
ATOM 715 O O . SER A 1 89 ? 8.260 1.776 -8.301 1.00 87.50 89 SER A O 1
ATOM 717 N 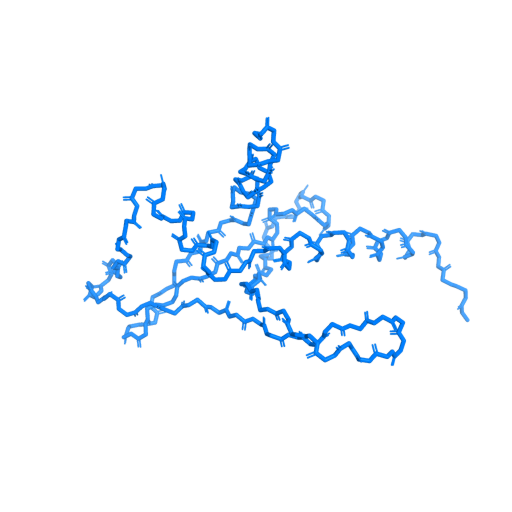N . LEU A 1 90 ? 6.617 2.937 -9.304 1.00 89.62 90 LEU A N 1
ATOM 718 C CA . LEU A 1 90 ? 5.508 2.176 -8.717 1.00 89.62 90 LEU A CA 1
ATOM 719 C C . LEU A 1 90 ? 5.495 0.705 -9.152 1.00 89.62 90 LEU A C 1
ATOM 721 O O . LEU A 1 90 ? 4.882 -0.123 -8.480 1.00 89.62 90 LEU A O 1
ATOM 725 N N . LEU A 1 91 ? 6.179 0.371 -10.248 1.00 88.00 91 LEU A N 1
ATOM 726 C CA . LEU A 1 91 ? 6.313 -1.002 -10.731 1.00 88.00 91 LEU A CA 1
ATOM 727 C C . LEU A 1 91 ? 7.145 -1.876 -9.783 1.00 88.00 91 LEU A C 1
ATOM 729 O O . LEU A 1 91 ? 6.949 -3.087 -9.735 1.00 88.00 91 LEU A O 1
ATOM 733 N N . HIS A 1 92 ? 7.978 -1.266 -8.935 1.00 91.69 92 HIS A N 1
ATOM 734 C CA . HIS A 1 92 ? 8.710 -1.966 -7.878 1.00 91.69 92 HIS A CA 1
ATOM 735 C C . HIS A 1 92 ? 7.845 -2.360 -6.681 1.00 91.69 92 HIS A C 1
ATOM 737 O O . HIS A 1 92 ? 8.393 -2.841 -5.695 1.00 91.69 92 HIS A O 1
ATOM 743 N N . TYR A 1 93 ? 6.526 -2.152 -6.709 1.00 94.50 93 TYR A N 1
ATOM 744 C CA . TYR A 1 93 ? 5.671 -2.371 -5.545 1.00 94.50 93 TYR A CA 1
ATOM 745 C C . TYR A 1 93 ? 4.391 -3.125 -5.891 1.00 94.50 93 TYR A C 1
ATOM 747 O O . TYR A 1 93 ? 3.778 -2.929 -6.942 1.00 94.50 93 TYR A O 1
ATOM 755 N N . ASN A 1 94 ? 3.960 -3.973 -4.961 1.00 95.62 94 ASN A N 1
ATOM 756 C CA . ASN A 1 94 ? 2.649 -4.605 -4.986 1.00 95.62 94 ASN A CA 1
ATOM 757 C C . ASN A 1 94 ? 1.937 -4.477 -3.635 1.00 95.62 94 ASN A C 1
ATOM 759 O O . ASN A 1 94 ? 2.563 -4.298 -2.593 1.00 95.62 94 ASN A O 1
ATOM 763 N N . TYR A 1 95 ? 0.619 -4.596 -3.669 1.00 96.81 95 TYR A N 1
ATOM 764 C CA . TYR A 1 95 ? -0.229 -4.820 -2.511 1.00 96.81 95 TYR A CA 1
ATOM 765 C C . TYR A 1 95 ? -0.584 -6.295 -2.420 1.00 96.81 95 TYR A C 1
ATOM 767 O O . TYR A 1 95 ? -0.735 -6.974 -3.439 1.00 96.81 95 TYR A O 1
ATOM 775 N N . ARG A 1 96 ? -0.726 -6.792 -1.194 1.00 96.06 96 ARG A N 1
ATOM 776 C CA . ARG A 1 96 ? -0.948 -8.212 -0.927 1.00 96.06 96 ARG A CA 1
ATOM 777 C C . ARG A 1 96 ? -2.334 -8.459 -0.364 1.00 96.06 96 ARG A C 1
ATOM 779 O O . ARG A 1 96 ? -2.825 -7.686 0.455 1.00 96.06 96 ARG A O 1
ATOM 786 N N . LEU A 1 97 ? -2.916 -9.580 -0.765 1.00 95.00 97 LEU A N 1
ATOM 787 C CA . LEU A 1 97 ? -4.125 -10.128 -0.173 1.00 95.00 97 LEU A CA 1
ATOM 788 C C . LEU A 1 97 ? -3.888 -11.602 0.153 1.00 95.00 97 LEU A C 1
ATOM 790 O O . LEU A 1 97 ? -3.654 -12.413 -0.742 1.00 95.00 97 LEU A O 1
ATOM 794 N N . ILE A 1 98 ? -3.939 -11.938 1.436 1.00 96.56 98 ILE A N 1
ATOM 795 C CA . ILE A 1 98 ? -3.474 -13.217 1.975 1.00 96.56 98 ILE A CA 1
ATOM 796 C C . ILE A 1 98 ? -4.674 -14.003 2.493 1.00 96.56 98 ILE A C 1
ATOM 798 O O . ILE A 1 98 ? -5.413 -13.519 3.344 1.00 96.56 98 ILE A O 1
ATOM 802 N N . CYS A 1 99 ? -4.873 -15.227 2.019 1.00 96.94 99 CYS A N 1
ATOM 803 C CA . CYS A 1 99 ? -5.884 -16.113 2.580 1.00 96.94 99 CYS A CA 1
ATOM 804 C C . CYS A 1 99 ? -5.484 -16.531 3.998 1.00 96.94 99 CYS A C 1
ATOM 806 O O . CYS A 1 99 ? -4.442 -17.167 4.177 1.00 96.94 99 CYS A O 1
ATOM 808 N N . LYS A 1 100 ? -6.329 -16.248 4.996 1.00 96.25 100 LYS A N 1
ATOM 809 C CA . LYS A 1 100 ? -6.040 -16.622 6.391 1.00 96.25 100 LYS A CA 1
ATOM 810 C C . LYS A 1 100 ? -6.103 -18.129 6.647 1.00 96.25 100 LYS A C 1
ATOM 812 O O . LYS A 1 100 ? -5.562 -18.590 7.642 1.00 96.25 100 LYS A O 1
ATOM 817 N N . ASN A 1 101 ? -6.734 -18.890 5.749 1.00 96.94 101 ASN A N 1
ATOM 818 C CA . ASN A 1 101 ? -6.871 -20.339 5.882 1.00 96.94 101 ASN A CA 1
ATOM 819 C C . ASN A 1 101 ? -5.665 -21.112 5.322 1.00 96.94 101 ASN A C 1
ATOM 821 O O . ASN A 1 101 ? -5.085 -21.934 6.018 1.00 96.94 101 ASN A O 1
ATOM 825 N N . CYS A 1 102 ? -5.281 -20.867 4.064 1.00 96.50 102 CYS A N 1
ATOM 826 C CA . CYS A 1 102 ? -4.233 -21.654 3.390 1.00 96.50 102 CYS A CA 1
ATOM 827 C C . CYS A 1 102 ? -2.941 -20.879 3.093 1.00 96.50 102 CYS A C 1
ATOM 829 O O . CYS A 1 102 ? -2.012 -21.444 2.523 1.00 96.50 102 CYS A O 1
ATOM 831 N N . GLY A 1 103 ? -2.879 -19.585 3.423 1.00 96.38 103 GLY A N 1
ATOM 832 C CA . GLY A 1 103 ? -1.700 -18.747 3.189 1.00 96.38 103 GLY A CA 1
ATOM 833 C C . GLY A 1 103 ? -1.481 -18.322 1.735 1.00 96.38 103 GLY A C 1
ATOM 834 O O . GLY A 1 103 ? -0.505 -17.631 1.455 1.00 96.38 103 GLY A O 1
ATOM 835 N N . TYR A 1 104 ? -2.372 -18.690 0.806 1.00 96.50 104 TYR A N 1
ATOM 836 C CA . TYR A 1 104 ? -2.291 -18.230 -0.581 1.00 96.50 104 TYR A CA 1
ATOM 837 C C . TYR A 1 104 ? -2.303 -16.697 -0.660 1.00 96.50 104 TYR A C 1
ATOM 839 O O . TYR A 1 104 ? -3.179 -16.050 -0.083 1.00 96.50 104 TYR A O 1
ATOM 847 N N . GLU A 1 105 ? -1.354 -16.131 -1.404 1.00 94.81 105 GLU A N 1
ATOM 848 C CA . GLU A 1 105 ? -1.156 -14.690 -1.537 1.00 94.81 105 GLU A CA 1
ATOM 849 C C . GLU A 1 105 ? -1.447 -14.232 -2.970 1.00 94.81 105 GLU A C 1
ATOM 851 O O . GLU A 1 105 ? -0.788 -14.653 -3.920 1.00 94.81 105 GLU A O 1
ATOM 856 N N . ASN A 1 106 ? -2.399 -13.311 -3.112 1.00 92.44 106 ASN A N 1
ATOM 857 C CA . ASN A 1 106 ? -2.576 -12.527 -4.328 1.00 92.44 106 ASN A CA 1
ATOM 858 C C . ASN A 1 106 ? -1.731 -11.256 -4.241 1.00 92.44 106 ASN A C 1
ATOM 860 O O . ASN A 1 106 ? -1.700 -10.595 -3.199 1.00 92.44 106 ASN A O 1
ATOM 864 N N . ARG A 1 107 ? -1.102 -10.883 -5.357 1.00 94.12 107 ARG A N 1
ATOM 865 C CA . ARG A 1 107 ? -0.305 -9.659 -5.484 1.00 94.12 107 ARG A CA 1
ATOM 866 C C . ARG A 1 107 ? -0.909 -8.758 -6.548 1.00 94.12 107 ARG A C 1
ATOM 868 O O . ARG A 1 107 ? -1.069 -9.172 -7.691 1.00 94.12 107 ARG A O 1
ATOM 875 N N . PHE A 1 108 ? -1.196 -7.520 -6.174 1.00 94.00 108 PHE A N 1
ATOM 876 C CA . PHE A 1 108 ? -1.717 -6.485 -7.060 1.00 94.00 108 PHE A CA 1
ATOM 877 C C . PHE A 1 108 ? -0.635 -5.436 -7.270 1.00 94.00 108 PHE A C 1
ATOM 879 O O . PHE A 1 108 ? -0.180 -4.843 -6.297 1.00 94.00 108 PHE A O 1
ATOM 886 N N . SER A 1 109 ? -0.209 -5.185 -8.507 1.00 93.50 109 SER A N 1
ATOM 887 C CA . SER A 1 109 ? 0.762 -4.117 -8.778 1.00 93.50 109 SER A CA 1
ATOM 888 C C . SER A 1 109 ? 0.261 -2.779 -8.226 1.00 93.50 109 SER A C 1
ATOM 890 O O . SER A 1 109 ? -0.911 -2.439 -8.394 1.00 93.50 109 SER A O 1
ATOM 892 N N . ALA A 1 110 ? 1.137 -2.005 -7.585 1.00 95.38 110 ALA A N 1
ATOM 893 C CA . ALA A 1 110 ? 0.738 -0.750 -6.951 1.0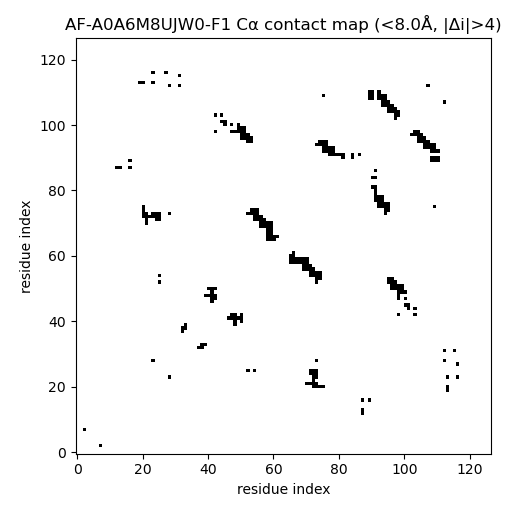0 95.38 110 ALA A CA 1
ATOM 894 C C . ALA A 1 110 ? 0.315 0.310 -7.978 1.00 95.38 110 ALA A C 1
ATOM 896 O O . ALA A 1 110 ? -0.608 1.079 -7.720 1.00 95.38 110 ALA A O 1
ATOM 897 N N . TYR A 1 111 ? 0.949 0.309 -9.157 1.00 94.12 111 TYR A N 1
ATOM 898 C CA . TYR A 1 111 ? 0.666 1.245 -10.247 1.00 94.12 111 TYR A CA 1
ATOM 899 C C . TYR A 1 111 ? -0.833 1.349 -10.608 1.00 94.12 111 TYR A C 1
ATOM 901 O O . TYR A 1 111 ? -1.398 2.422 -10.405 1.00 94.12 111 TYR A O 1
ATOM 909 N N . PRO A 1 112 ? -1.530 0.282 -11.058 1.00 94.50 112 PRO A N 1
ATOM 910 C CA . PRO A 1 112 ? -2.941 0.386 -11.441 1.00 94.50 112 PRO A CA 1
ATOM 911 C C . PRO A 1 112 ? -3.875 0.767 -10.284 1.00 94.50 112 PRO A C 1
ATOM 913 O O . PRO A 1 112 ? -4.891 1.419 -10.516 1.00 94.50 112 PRO A O 1
ATOM 916 N N . VAL A 1 113 ? -3.546 0.376 -9.049 1.00 95.88 113 VAL A N 1
ATOM 917 C CA . VAL A 1 113 ? -4.354 0.692 -7.861 1.00 95.88 113 VAL A CA 1
ATOM 918 C C . VAL A 1 113 ? -4.262 2.181 -7.532 1.00 95.88 113 VAL A C 1
ATOM 920 O O . VAL A 1 113 ? -5.282 2.841 -7.349 1.00 95.88 113 VAL A O 1
ATOM 923 N N . LEU A 1 114 ? -3.048 2.732 -7.506 1.00 95.94 114 LEU A N 1
ATOM 924 C CA . LEU A 1 114 ? -2.836 4.143 -7.193 1.00 95.94 114 LEU A CA 1
ATOM 925 C C . LEU A 1 114 ? -3.288 5.066 -8.323 1.00 95.94 114 LEU A C 1
ATOM 927 O O . LEU A 1 114 ? -3.856 6.115 -8.048 1.00 95.94 114 LEU A O 1
ATOM 931 N N . THR A 1 115 ? -3.121 4.666 -9.586 1.00 94.56 115 THR A N 1
ATOM 932 C CA . THR A 1 115 ? -3.682 5.421 -10.715 1.00 94.56 115 THR A CA 1
ATOM 933 C C . THR A 1 115 ? -5.209 5.464 -10.659 1.00 94.56 115 THR A C 1
ATOM 935 O O . THR A 1 115 ? -5.801 6.502 -10.939 1.00 94.56 115 THR A O 1
ATOM 938 N N . TRP A 1 116 ? -5.866 4.365 -10.269 1.00 95.12 116 TRP A N 1
ATOM 939 C CA . TRP A 1 116 ? -7.313 4.372 -10.043 1.00 95.12 116 TRP A CA 1
ATOM 940 C C . TRP A 1 116 ? -7.705 5.341 -8.922 1.00 95.12 116 TRP A C 1
ATOM 942 O O . TRP A 1 116 ? -8.644 6.115 -9.106 1.00 95.12 116 TRP A O 1
ATOM 952 N N . LEU A 1 117 ? -6.971 5.341 -7.806 1.00 94.88 117 LEU A N 1
ATOM 953 C CA . LEU A 1 117 ? -7.244 6.226 -6.675 1.00 94.88 117 LEU A CA 1
ATOM 954 C C . LEU A 1 117 ? -7.122 7.705 -7.077 1.00 94.88 117 LEU A C 1
ATOM 956 O O . LEU A 1 117 ? -8.061 8.471 -6.882 1.00 94.88 117 LEU A O 1
ATOM 960 N N . GLU A 1 118 ? -6.023 8.073 -7.743 1.00 92.44 118 GLU A N 1
ATOM 961 C CA . GLU A 1 118 ? -5.781 9.440 -8.229 1.00 92.44 118 GLU A CA 1
ATOM 962 C C . GLU A 1 118 ? -6.869 9.936 -9.197 1.00 92.44 118 GLU A C 1
ATOM 964 O O . GLU A 1 118 ? -7.161 11.132 -9.239 1.00 92.44 118 GLU A O 1
ATOM 969 N N . ASN A 1 119 ? -7.462 9.042 -9.992 1.00 90.69 119 ASN A N 1
ATOM 970 C CA . ASN A 1 119 ? -8.537 9.400 -10.917 1.00 90.69 119 ASN A CA 1
ATOM 971 C C . ASN A 1 119 ? -9.886 9.558 -10.200 1.00 90.69 119 ASN A C 1
ATOM 973 O O . ASN A 1 119 ? -10.597 10.519 -10.480 1.00 90.69 119 ASN A O 1
ATOM 977 N N . ASN A 1 120 ? -10.204 8.685 -9.235 1.00 84.31 120 ASN A N 1
ATOM 978 C CA . ASN A 1 120 ? -11.433 8.810 -8.441 1.00 84.31 120 ASN A CA 1
ATOM 979 C C . ASN A 1 120 ? -11.422 10.090 -7.596 1.00 84.31 120 ASN A C 1
ATOM 981 O O . ASN A 1 120 ? -12.447 10.753 -7.476 1.00 84.31 120 ASN A O 1
ATOM 985 N N . ASP A 1 121 ? -10.273 10.470 -7.034 1.00 78.12 121 ASP A N 1
ATOM 986 C CA . ASP A 1 121 ? -10.156 11.711 -6.263 1.00 78.12 121 ASP A CA 1
ATOM 987 C C . ASP A 1 121 ? -10.406 12.951 -7.131 1.00 78.12 121 ASP A C 1
ATOM 989 O O . ASP A 1 121 ? -11.003 13.918 -6.666 1.00 78.12 121 ASP A O 1
ATOM 993 N N . LYS A 1 122 ? -9.992 12.943 -8.403 1.00 74.69 122 LYS A N 1
ATOM 994 C CA . LYS A 1 122 ? -10.264 14.056 -9.329 1.00 74.69 122 LYS A CA 1
ATOM 995 C C . LYS A 1 122 ? -11.738 14.153 -9.700 1.00 74.69 122 LYS A C 1
ATOM 997 O O . LYS A 1 122 ? -12.253 15.261 -9.772 1.00 74.69 122 LYS A O 1
ATOM 1002 N N . GLU A 1 123 ? -12.394 13.018 -9.919 1.00 68.75 123 GLU A N 1
ATOM 1003 C CA . GLU A 1 123 ? -13.826 12.963 -10.232 1.00 68.75 123 GLU A CA 1
ATOM 1004 C C . GLU A 1 123 ? -14.671 13.467 -9.051 1.00 68.75 123 GLU A C 1
ATOM 1006 O O . GLU A 1 123 ? -15.528 14.319 -9.247 1.00 68.75 123 GLU A O 1
ATOM 1011 N N . ASN A 1 124 ? -14.355 13.060 -7.814 1.00 62.41 124 ASN A N 1
ATOM 1012 C CA . ASN A 1 124 ? -15.094 13.497 -6.618 1.00 62.41 124 ASN A CA 1
ATOM 1013 C C . ASN A 1 124 ? -14.873 14.978 -6.238 1.00 62.41 124 ASN A C 1
ATOM 1015 O O . ASN A 1 124 ? -15.654 15.520 -5.467 1.00 62.41 124 ASN A O 1
ATOM 1019 N N . ASN A 1 125 ? -13.797 15.622 -6.712 1.00 57.41 125 ASN A N 1
ATOM 1020 C CA . ASN A 1 125 ? -13.503 17.042 -6.447 1.00 57.41 125 ASN A CA 1
ATOM 1021 C C . ASN A 1 125 ? -13.937 17.976 -7.597 1.00 57.41 125 ASN A C 1
ATOM 1023 O O . ASN A 1 125 ? -13.693 19.182 -7.526 1.00 57.41 125 ASN A O 1
ATOM 1027 N N . ALA A 1 126 ? -14.502 17.426 -8.676 1.00 53.59 126 ALA A N 1
ATOM 1028 C CA . ALA A 1 126 ? -15.016 18.174 -9.823 1.00 53.59 126 ALA A CA 1
ATOM 1029 C C . ALA A 1 126 ? -16.554 18.315 -9.816 1.00 53.59 126 ALA A C 1
ATOM 1031 O O . ALA A 1 126 ? -17.094 18.987 -10.698 1.00 53.59 126 ALA A O 1
ATOM 1032 N N . GLU A 1 127 ? -17.231 17.704 -8.837 1.00 40.72 127 GLU A N 1
ATOM 1033 C CA . GLU A 1 127 ? -18.662 17.854 -8.514 1.00 40.72 127 GLU A CA 1
ATOM 1034 C C . GLU A 1 127 ? -18.868 18.830 -7.346 1.00 40.72 127 GLU A C 1
ATOM 1036 O O . GLU A 1 127 ? -19.879 19.571 -7.380 1.00 40.72 127 GLU A O 1
#

Organism: NCBI:txid2740817

Mean predicted aligned error: 5.8 Å

=== Feature glossary ===
Legend for the data blocks above and below:

— What the protein is —

The amino-acid sequence is the protein's primary structure: the linear order of residues from the N-terminus to the C-terminus, written in one-letter code. Everything else here — the 3D coordinates, the secondary structure, the domain annotations — is ultimately a consequence of this string.

Functional annotations link the protein to curated databases. InterPro entries identify conserved domains and families by matching the sequence against member-database signatures (Pfam, PROSITE, CDD, …). Gene Ontology (GO) terms describe molecular function, biological process, and cellular component in a controlled vocabulary. CATH places the structure in a hierarchical fold classification (Class/Architecture/Topology/Homologous-superfamily). The organism is the source species.

— Where its atoms are —

Atomic coordinates in PDBx/mmCIF format — the same representation the Protein Data Bank distributes. Each line of the _atom_site loop places one backbone atom in Cartesian space (units: ångströms, origin: arbitrary).

The six renders are orthographic views along the three Cartesian axes in both directions. Representation (cartoon, sticks, or surface) and color scheme (sequence-rainbow or by-chain) vary across proteins so the training set covers all the common visualization conventions.

— Local backbone conformation —

Eight-state secondary structure (DSSP): H is the canonical α-helix, G the tighter 3₁₀-helix, I the wider π-helix; E/B are β-structure, T and S are turns and bends, and '-' is everything else. DSSP derives these from the pattern of main-chain N–H···O=C hydrogen bonds, not from the sequence.

Three-state secondary structure (P-SEA) collapses the eight DSSP classes into helix (a), strand (b), and coil (c). P-SEA assigns these from Cα geometry alone — distances and angles — without requiring backbone oxygens, so it works on any Cα trace.

φ (phi) and ψ (psi) are the two rotatable backbone dihedrals per residue: φ is the C(i-1)–N–Cα–C torsion, ψ is the N–Cα–C–N(i+1) torsion, both in degrees on (−180°, 180°]. α-helical residues cluster near (−60°, −45°); β-strand residues near (−120°, +130°). A Ramachandran plot is simply a scatter of (φ, ψ) for every residue.

— Global shape and packing —

The geometric summary reports three shape descriptors. Rg (radius of gyration) measures how spread out the Cα atoms are about their centre of mass; compact globular proteins have small Rg, elongated or unfolded ones large. Cα contacts (<8 Å, |i−j|>4) count long-range residue pairs in spatial proximity — high for tightly packed folds, near zero for rods or random coil. The bounding-box extents give the protein's footprint along x, y, z in Å.

SASA measures how much of the protein is reachable by solvent. It is computed by rolling a water-sized probe over the atomic surface and summing the exposed area (Å²). Per-residue SASA distinguishes core (buried, low SASA) from surface (exposed, high SASA) residues; total SASA is a whole-molecule size measure.

Plot images: a contact map (which residues are close in 3D, as an N×N binary image), a Ramachandran scatter (backbone torsion angles, revealing secondary-structure composition at a glance), and — for AlphaFold structures — a PAE heatmap (pairwise prediction confidence).

— Structural neighborhood —

A 3Di character summarizes, for each residue, the relative orientation of the Cα frame of its nearest spatial neighbor. Because it encodes fold topology rather than chemistry, 3Di alignments detect remote structural similarity that sequence alignment misses.

The Foldseek neighbor list gives the closest experimentally determined structures in the PDB, ranked by structural alignment. TM-score near 1 means near-identical fold; near 0.3 means only rough topology match. This is how one finds what a novel AlphaFold prediction most resembles in the solved-structure universe.

— Confidence and disorder —

For AlphaFold models, the B-factor field carries pLDDT — the model's own estimate of local accuracy on a 0–100 scale. Regions with pLDDT<50 should be treated as essentially unmodeled; they often correspond to intrinsically disordered segments.

Crystallographic B-factors measure how much each atom's electron density is smeared out, in Å². They rise in mobile loops and surface residues and fall in the buried interior. In AlphaFold models this column is repurposed to hold pLDDT instead.

Predicted Aligned Error (PAE) is an AlphaFold confidence matrix: entry (i, j) is the expected error in the position of residue j, in ångströms, when the prediction is superimposed on the true structure at residue i. Low PAE within a block of residues means that block is internally rigid and well-predicted; high PAE between two blocks means their relative placement is uncertain even if each block individually is confident.